Protein AF-A0A7V2PJW9-F1 (afdb_monomer_lite)

Structure (mmCIF, N/CA/C/O backbone):
data_AF-A0A7V2PJW9-F1
#
_entry.id   AF-A0A7V2PJW9-F1
#
loop_
_atom_site.group_PDB
_atom_site.id
_atom_site.type_symbol
_atom_site.label_atom_id
_atom_site.label_alt_id
_atom_site.label_comp_id
_atom_site.label_asym_id
_atom_site.label_entity_id
_atom_site.label_seq_id
_atom_site.pdbx_PDB_ins_code
_atom_site.Cartn_x
_atom_site.Cartn_y
_atom_site.Cartn_z
_atom_site.occupancy
_atom_site.B_iso_or_equiv
_atom_site.auth_seq_id
_atom_site.auth_comp_id
_atom_site.auth_asym_id
_atom_site.auth_atom_id
_atom_site.pdbx_PDB_model_num
ATOM 1 N N . GLY A 1 1 ? 16.775 6.862 -23.058 1.00 77.81 1 GLY A N 1
ATOM 2 C CA . GLY A 1 1 ? 15.485 7.083 -22.366 1.00 77.81 1 GLY A CA 1
ATOM 3 C C . GLY A 1 1 ? 14.926 5.756 -21.894 1.00 77.81 1 GLY A C 1
ATOM 4 O O . GLY A 1 1 ? 15.419 4.736 -22.362 1.00 77.81 1 GLY A O 1
ATOM 5 N N . ILE A 1 2 ? 13.919 5.757 -21.012 1.00 79.25 2 ILE A N 1
ATOM 6 C CA . ILE A 1 2 ? 13.335 4.526 -20.429 1.00 79.25 2 ILE A CA 1
ATOM 7 C C . ILE A 1 2 ? 12.967 3.495 -21.514 1.00 79.25 2 ILE A C 1
ATOM 9 O O . ILE A 1 2 ? 13.258 2.319 -21.348 1.00 79.25 2 ILE A O 1
ATOM 13 N N . ALA A 1 3 ? 12.467 3.936 -22.674 1.00 81.31 3 ALA A N 1
ATOM 14 C CA . ALA A 1 3 ? 12.141 3.057 -23.803 1.00 81.31 3 ALA A CA 1
ATOM 15 C C . ALA A 1 3 ? 13.322 2.210 -24.327 1.00 81.31 3 ALA A C 1
ATOM 17 O O . ALA A 1 3 ? 13.143 1.030 -24.602 1.00 81.31 3 ALA A O 1
ATOM 18 N N . ALA A 1 4 ? 14.530 2.776 -24.431 1.00 85.19 4 ALA A N 1
ATOM 19 C CA . ALA A 1 4 ? 15.714 2.022 -24.867 1.00 85.19 4 ALA A CA 1
ATOM 20 C C . ALA A 1 4 ? 16.166 1.018 -23.793 1.00 85.19 4 ALA A C 1
ATOM 22 O O . ALA A 1 4 ? 16.555 -0.102 -24.098 1.00 85.19 4 ALA A O 1
ATOM 23 N N . LEU A 1 5 ? 16.034 1.412 -22.525 1.00 82.00 5 LEU A N 1
ATOM 24 C CA . LEU A 1 5 ? 16.443 0.624 -21.365 1.00 82.00 5 LEU A CA 1
ATOM 25 C C . LEU A 1 5 ? 15.530 -0.597 -21.149 1.00 82.00 5 LEU A C 1
ATOM 27 O O . LEU A 1 5 ? 16.012 -1.669 -20.809 1.00 82.00 5 LEU A O 1
ATOM 31 N N . VAL A 1 6 ? 14.225 -0.453 -21.411 1.00 82.44 6 VAL A N 1
ATOM 32 C CA . VAL A 1 6 ? 13.263 -1.570 -21.428 1.00 82.44 6 VAL A CA 1
ATOM 33 C C . VAL A 1 6 ? 13.499 -2.489 -22.632 1.00 82.44 6 VAL A C 1
ATOM 35 O O . VAL A 1 6 ? 13.410 -3.703 -22.490 1.00 82.44 6 VAL A O 1
ATOM 38 N N . ASN A 1 7 ? 13.825 -1.932 -23.803 1.00 85.38 7 ASN A N 1
ATOM 39 C CA . ASN A 1 7 ? 14.010 -2.702 -25.038 1.00 85.38 7 ASN A CA 1
ATOM 40 C C . ASN A 1 7 ? 15.265 -3.596 -25.031 1.00 85.38 7 ASN A C 1
ATOM 42 O O . ASN A 1 7 ? 15.287 -4.628 -25.695 1.00 85.38 7 ASN A O 1
ATOM 46 N N . GLU A 1 8 ? 16.310 -3.206 -24.300 1.00 91.38 8 GLU A N 1
ATOM 47 C CA . GLU A 1 8 ? 17.579 -3.946 -24.218 1.00 91.38 8 GLU A CA 1
ATOM 48 C C . GLU A 1 8 ? 17.661 -4.893 -23.003 1.00 91.38 8 GLU A C 1
ATOM 50 O O . GLU A 1 8 ? 18.599 -5.685 -22.893 1.00 91.38 8 GLU A O 1
ATOM 55 N N . ALA A 1 9 ? 16.692 -4.841 -22.084 1.00 87.81 9 ALA A N 1
ATOM 56 C CA . ALA A 1 9 ? 16.692 -5.663 -20.878 1.00 87.81 9 ALA A CA 1
ATOM 57 C C . ALA A 1 9 ? 16.241 -7.108 -21.162 1.00 87.81 9 ALA A C 1
ATOM 59 O O . ALA A 1 9 ? 15.191 -7.350 -21.750 1.00 87.81 9 ALA A O 1
ATOM 60 N N . THR A 1 10 ? 16.991 -8.095 -20.660 1.00 87.31 10 THR A N 1
ATOM 61 C CA . THR A 1 10 ? 16.601 -9.521 -20.703 1.00 87.31 10 THR A CA 1
ATOM 62 C C . THR A 1 10 ? 15.517 -9.877 -19.686 1.00 87.31 10 THR A C 1
ATOM 64 O O . THR A 1 10 ? 14.808 -10.868 -19.844 1.00 87.31 10 THR A O 1
ATOM 67 N N . SER A 1 11 ? 15.381 -9.069 -18.636 1.00 80.88 11 SER A N 1
ATOM 68 C CA . SER A 1 11 ? 14.306 -9.159 -17.655 1.00 80.88 11 SER A CA 1
ATOM 69 C C . SER A 1 11 ? 13.967 -7.767 -17.150 1.00 80.88 11 SER A C 1
ATOM 71 O O . SER A 1 11 ? 14.868 -7.016 -16.773 1.00 80.88 11 SER A O 1
ATOM 73 N N .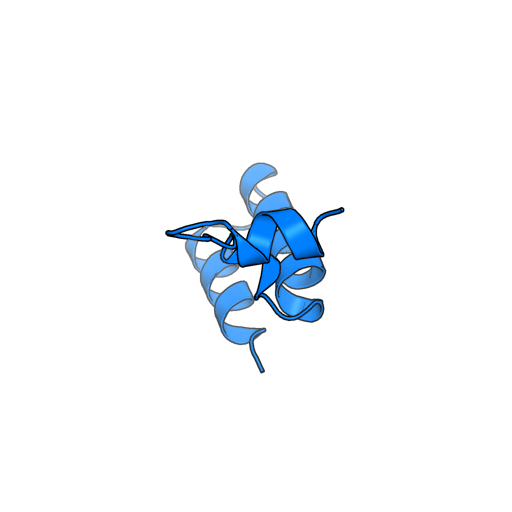 PHE A 1 12 ? 12.678 -7.458 -17.077 1.00 80.19 12 PHE A N 1
ATOM 74 C CA . PHE A 1 12 ? 12.171 -6.230 -16.484 1.00 80.19 12 PHE A CA 1
ATOM 75 C C . PHE A 1 12 ? 11.183 -6.594 -15.372 1.00 80.19 12 PHE A C 1
ATOM 77 O O . PHE A 1 12 ? 10.343 -7.474 -15.559 1.00 80.19 12 PHE A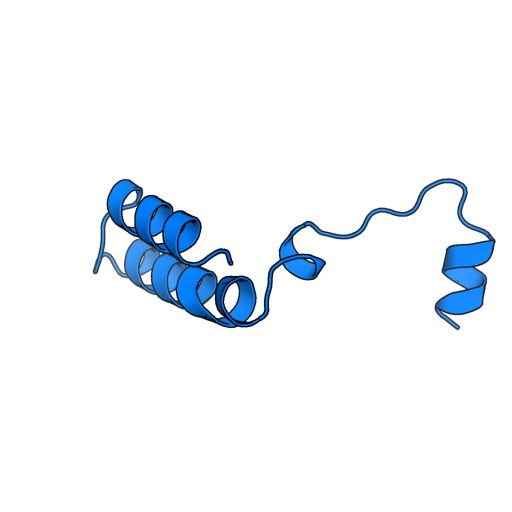 O 1
ATOM 84 N N . ARG A 1 13 ? 11.303 -5.955 -14.205 1.00 75.38 13 ARG A N 1
ATOM 85 C CA . ARG A 1 13 ? 10.370 -6.128 -13.086 1.00 75.38 13 ARG A CA 1
ATOM 86 C C . ARG A 1 13 ? 9.718 -4.789 -12.786 1.00 75.38 13 ARG A C 1
ATOM 88 O O . ARG A 1 13 ? 10.425 -3.805 -12.595 1.00 75.38 13 ARG A O 1
ATOM 95 N N . PHE A 1 14 ? 8.395 -4.791 -12.754 1.00 70.06 14 PHE A N 1
ATOM 96 C CA . PHE A 1 14 ? 7.600 -3.713 -12.181 1.00 70.06 14 PHE A CA 1
ATOM 97 C C . PHE A 1 14 ? 7.326 -4.055 -10.720 1.00 70.06 14 PHE A C 1
ATOM 99 O O . PHE A 1 14 ? 7.172 -5.239 -10.396 1.00 70.06 14 PHE A O 1
ATOM 106 N N . ASP A 1 15 ? 7.300 -3.049 -9.849 1.00 72.50 15 ASP A N 1
ATOM 107 C CA . ASP A 1 15 ? 6.773 -3.273 -8.508 1.00 72.50 15 ASP A CA 1
ATOM 108 C C . ASP A 1 15 ? 5.256 -3.482 -8.620 1.00 72.50 15 ASP A C 1
ATOM 110 O O . ASP A 1 15 ? 4.588 -2.841 -9.427 1.00 72.50 15 ASP A O 1
ATOM 114 N N . GLY A 1 16 ? 4.696 -4.398 -7.831 1.00 69.19 16 GLY A N 1
ATOM 115 C CA . GLY A 1 16 ? 3.255 -4.663 -7.839 1.00 69.19 16 GLY A CA 1
ATOM 116 C C . GLY A 1 16 ? 2.437 -3.429 -7.453 1.00 69.19 16 GLY A C 1
ATOM 117 O O . GLY A 1 16 ? 1.288 -3.302 -7.874 1.00 69.19 16 GLY A O 1
ATOM 118 N N . SER A 1 17 ? 3.046 -2.490 -6.722 1.00 69.62 17 SER A N 1
ATOM 119 C CA . SER A 1 17 ? 2.443 -1.192 -6.425 1.00 69.62 17 SER A CA 1
ATOM 120 C C . SER A 1 17 ? 2.153 -0.357 -7.678 1.00 69.62 17 SER A C 1
ATOM 122 O O . SER A 1 17 ? 1.128 0.321 -7.708 1.00 69.62 17 SER A O 1
ATOM 124 N N . ASP A 1 18 ? 2.958 -0.490 -8.742 1.00 72.12 18 ASP A N 1
ATOM 125 C CA . ASP A 1 18 ? 2.732 0.178 -10.033 1.00 72.12 18 ASP A CA 1
ATOM 126 C C . ASP A 1 18 ? 1.484 -0.355 -10.756 1.00 72.12 18 ASP A C 1
ATOM 128 O O . ASP A 1 18 ? 0.927 0.315 -11.626 1.00 72.12 18 ASP A O 1
ATOM 132 N N . LEU A 1 19 ? 1.051 -1.574 -10.423 1.00 79.38 19 LEU A N 1
ATOM 133 C CA . LEU A 1 19 ? -0.118 -2.223 -11.020 1.00 79.38 19 LEU A CA 1
ATOM 134 C C . LEU A 1 19 ? -1.402 -1.994 -10.216 1.00 79.38 19 LEU A C 1
ATOM 136 O O . LEU A 1 19 ? -2.485 -2.332 -10.699 1.00 79.38 19 LEU A O 1
ATOM 140 N N . MET A 1 20 ? -1.307 -1.439 -9.004 1.00 89.69 20 MET A N 1
ATOM 141 C CA . MET A 1 20 ? -2.488 -1.155 -8.196 1.00 89.69 20 MET A CA 1
ATOM 142 C C . MET A 1 20 ? -3.330 -0.046 -8.847 1.00 89.69 20 MET A C 1
ATOM 144 O O . MET A 1 20 ? -2.788 0.996 -9.227 1.00 89.69 20 MET A O 1
ATOM 148 N N . PRO A 1 21 ? -4.667 -0.198 -8.929 1.00 92.62 21 PRO A N 1
ATOM 149 C CA . PRO A 1 21 ? -5.548 0.907 -9.275 1.00 92.62 21 PRO A CA 1
ATOM 150 C C . PRO A 1 21 ? -5.295 2.090 -8.340 1.00 92.62 21 PRO A C 1
ATOM 152 O O . PRO A 1 21 ? -5.046 1.899 -7.149 1.00 92.62 21 PRO A O 1
ATOM 155 N N . GLY A 1 22 ? -5.411 3.321 -8.844 1.00 90.19 22 GLY A N 1
ATOM 156 C CA . GLY A 1 22 ? -5.139 4.519 -8.037 1.00 90.19 22 GLY A CA 1
ATOM 157 C C . GLY A 1 22 ? -5.953 4.578 -6.736 1.00 90.19 22 GLY A C 1
ATOM 158 O O . GLY A 1 22 ? -5.426 4.995 -5.708 1.00 90.19 22 GLY A O 1
ATOM 159 N N . GLN A 1 23 ? -7.197 4.081 -6.761 1.00 91.94 23 GLN A N 1
ATOM 160 C CA . GLN A 1 23 ? -8.066 3.970 -5.579 1.00 91.94 23 GLN A CA 1
ATOM 161 C C . GLN A 1 23 ? -7.532 3.006 -4.506 1.00 91.94 23 GLN A C 1
ATOM 163 O O . GLN A 1 23 ? -7.823 3.185 -3.326 1.00 91.94 23 GLN A O 1
ATOM 168 N N . VAL A 1 24 ? -6.735 2.015 -4.910 1.00 94.62 24 VAL A N 1
ATOM 169 C CA . VAL A 1 24 ? -6.096 1.053 -4.013 1.00 94.62 24 VAL A CA 1
ATOM 170 C C . VAL A 1 24 ? -4.750 1.606 -3.557 1.00 94.62 24 VAL A C 1
ATOM 172 O O . VAL A 1 24 ? -4.582 1.907 -2.381 1.00 94.62 24 VAL A O 1
ATOM 175 N N . GLY A 1 25 ? -3.803 1.804 -4.481 1.00 91.94 25 GLY A N 1
ATOM 176 C CA . GLY A 1 25 ? -2.407 2.104 -4.145 1.00 91.94 25 GLY A CA 1
ATOM 177 C C . GLY A 1 25 ? -2.217 3.450 -3.442 1.00 91.94 25 GLY A C 1
ATOM 178 O O . GLY A 1 25 ? -1.576 3.517 -2.396 1.00 91.94 25 GLY A O 1
ATOM 179 N N . ALA A 1 26 ? -2.814 4.517 -3.984 1.00 91.62 26 ALA A N 1
ATOM 180 C CA . ALA A 1 26 ? -2.768 5.852 -3.380 1.00 91.62 26 ALA A CA 1
ATOM 181 C C . ALA A 1 26 ? -3.943 6.124 -2.421 1.00 91.62 26 ALA A C 1
ATOM 183 O O . ALA A 1 26 ? -3.952 7.155 -1.750 1.00 91.62 26 ALA A O 1
ATOM 184 N N . GLY A 1 27 ? -4.936 5.229 -2.380 1.00 93.56 27 GLY A N 1
ATOM 185 C CA . GLY A 1 27 ? -6.123 5.339 -1.538 1.00 93.56 27 GLY A CA 1
ATOM 186 C C . GLY A 1 27 ? -6.077 4.365 -0.368 1.00 93.56 27 GLY A C 1
ATOM 187 O O . GLY A 1 27 ? -5.331 4.583 0.588 1.00 93.56 27 GLY A O 1
ATOM 188 N N . SER A 1 28 ? -6.881 3.300 -0.439 1.00 96.06 28 SER A N 1
ATOM 189 C CA . SER A 1 28 ? -7.112 2.387 0.692 1.00 96.06 28 SER A CA 1
ATOM 190 C C . SER A 1 28 ? -5.822 1.826 1.290 1.00 96.06 28 SER A C 1
ATOM 192 O O . SER A 1 28 ? -5.717 1.721 2.506 1.00 96.06 28 SER A O 1
ATOM 194 N N . PHE A 1 29 ? -4.821 1.512 0.461 1.00 94.88 29 PHE A N 1
ATOM 195 C CA . PHE A 1 29 ? -3.539 0.992 0.928 1.00 94.88 29 PHE A CA 1
ATOM 196 C C . PHE A 1 29 ? -2.786 2.013 1.787 1.00 94.88 29 PHE A C 1
ATOM 198 O O . PHE A 1 29 ? -2.366 1.700 2.900 1.00 94.88 29 PHE A O 1
ATOM 205 N N . TRP A 1 30 ? -2.637 3.247 1.298 1.00 94.38 30 TRP A N 1
ATOM 206 C CA . TRP A 1 30 ? -1.905 4.291 2.015 1.00 94.38 30 TRP A CA 1
ATOM 207 C C . TRP A 1 30 ? -2.596 4.688 3.324 1.00 94.38 30 TRP A C 1
ATOM 209 O O . TRP A 1 30 ? -1.942 4.803 4.366 1.00 94.38 30 TRP A O 1
ATOM 219 N N . THR A 1 31 ? -3.919 4.863 3.284 1.00 96.19 31 THR A N 1
ATOM 220 C CA . THR A 1 31 ? -4.716 5.179 4.475 1.00 96.19 31 THR A CA 1
ATOM 221 C C . THR A 1 31 ? -4.659 4.040 5.483 1.00 96.19 31 THR A C 1
ATOM 223 O O . THR A 1 31 ? -4.234 4.261 6.613 1.00 96.19 31 THR A O 1
ATOM 226 N N . GLY A 1 32 ? -4.968 2.812 5.061 1.00 96.94 32 GLY A N 1
ATOM 227 C CA . GLY A 1 32 ? -4.980 1.654 5.948 1.00 96.94 32 GLY A CA 1
ATOM 228 C C . GLY A 1 32 ? -3.626 1.404 6.611 1.00 96.94 32 GLY A C 1
ATOM 229 O O . GLY A 1 32 ? -3.554 1.128 7.806 1.00 96.94 32 GLY A O 1
ATOM 230 N N . MET A 1 33 ? -2.519 1.582 5.882 1.00 97.00 33 MET A N 1
ATOM 231 C CA . MET A 1 33 ? -1.192 1.411 6.477 1.00 97.00 33 MET A CA 1
ATOM 232 C C . MET A 1 33 ? -0.806 2.525 7.446 1.00 97.00 33 MET A C 1
ATOM 234 O O . MET A 1 33 ? -0.137 2.255 8.446 1.00 97.00 33 MET A O 1
ATOM 238 N N . THR A 1 34 ? -1.274 3.749 7.205 1.00 97.19 34 THR A N 1
ATOM 239 C CA . THR A 1 34 ? -1.141 4.849 8.168 1.00 97.19 34 THR A CA 1
ATOM 240 C C . THR A 1 34 ? -1.926 4.554 9.449 1.00 97.19 34 THR A C 1
ATOM 242 O O . THR A 1 34 ? -1.403 4.734 10.553 1.00 97.19 34 THR A O 1
ATOM 245 N N . ASP A 1 35 ? -3.148 4.041 9.316 1.00 97.69 35 ASP A N 1
ATOM 246 C CA . ASP A 1 35 ? -4.025 3.705 10.439 1.00 97.69 35 ASP A CA 1
ATOM 247 C C . ASP A 1 35 ? -3.476 2.535 11.265 1.00 97.69 35 ASP A C 1
ATOM 249 O O . ASP A 1 35 ? -3.461 2.599 12.494 1.00 97.69 35 ASP A O 1
ATOM 253 N N . TYR A 1 36 ? -2.919 1.510 10.613 1.00 97.69 36 TYR A N 1
ATOM 254 C CA . TYR A 1 36 ? -2.243 0.411 11.303 1.00 97.69 36 TYR A CA 1
ATOM 255 C C . TYR A 1 36 ? -1.025 0.888 12.106 1.00 97.69 36 TYR A C 1
ATOM 257 O O . TYR A 1 36 ? -0.898 0.592 13.294 1.00 97.69 36 TYR A O 1
ATOM 265 N N . VAL A 1 37 ? -0.127 1.664 11.485 1.00 97.75 37 VAL A N 1
ATOM 266 C CA . VAL A 1 37 ? 1.107 2.134 12.146 1.00 97.75 37 VAL A CA 1
ATOM 267 C C . VAL A 1 37 ? 0.807 3.117 13.280 1.00 97.75 37 VAL A C 1
ATOM 269 O O . VAL A 1 37 ? 1.526 3.142 14.279 1.00 97.75 37 VAL A O 1
ATOM 272 N N . SER A 1 38 ? -0.254 3.915 13.151 1.00 97.62 38 SER A N 1
ATOM 273 C CA . SER A 1 38 ? -0.710 4.824 14.209 1.00 97.62 38 SER A CA 1
ATOM 274 C C . SER A 1 38 ? -1.524 4.133 15.311 1.00 97.62 38 SER A C 1
ATOM 276 O O . SER A 1 38 ? -1.794 4.756 16.339 1.00 97.62 38 SER A O 1
ATOM 278 N N . GLY A 1 39 ? -1.876 2.854 15.138 1.00 96.88 39 GLY A N 1
ATOM 279 C CA . GLY A 1 39 ? -2.667 2.074 16.091 1.00 96.88 39 GLY A CA 1
ATOM 280 C C . GLY A 1 39 ? -4.161 2.409 16.090 1.00 96.88 39 GLY A C 1
ATOM 281 O O . GLY A 1 39 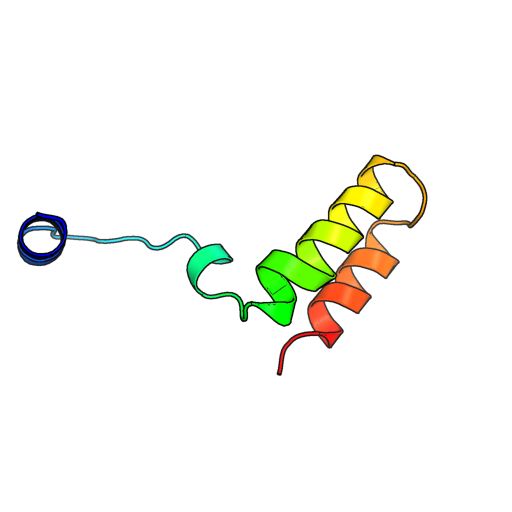? -4.851 2.087 17.055 1.00 96.88 39 GLY A O 1
ATOM 282 N N . VAL A 1 40 ? -4.654 3.070 15.040 1.00 97.81 40 VAL A N 1
ATOM 283 C CA . VAL A 1 40 ? -6.078 3.384 14.836 1.00 97.81 40 VAL A CA 1
ATOM 284 C C . VAL A 1 40 ? -6.869 2.128 14.465 1.00 97.81 40 VAL A C 1
ATOM 286 O O . VAL A 1 40 ? -7.992 1.964 14.939 1.00 97.81 40 VAL A O 1
ATOM 289 N N . SER A 1 41 ? -6.261 1.229 13.686 1.00 96.94 41 SER A N 1
ATOM 290 C CA . SER A 1 41 ? -6.869 -0.025 13.225 1.00 96.94 41 SER A CA 1
ATOM 291 C C . SER A 1 41 ? -5.901 -1.200 13.371 1.00 96.94 41 SER A C 1
ATOM 293 O O . SER A 1 41 ? -4.682 -1.026 13.338 1.00 96.94 41 SER A O 1
ATOM 295 N N . ASP A 1 42 ? -6.430 -2.412 13.537 1.00 97.94 42 ASP A N 1
ATOM 296 C CA . ASP A 1 42 ? -5.625 -3.633 13.531 1.00 97.94 42 ASP A CA 1
ATOM 297 C C . ASP A 1 42 ? -5.293 -4.093 12.102 1.00 97.94 42 ASP A C 1
ATOM 299 O O . ASP A 1 42 ? -5.916 -3.677 11.122 1.00 97.94 42 ASP A O 1
ATOM 303 N N . LEU A 1 43 ? -4.282 -4.958 11.992 1.00 97.50 43 LEU A N 1
ATOM 304 C CA . LEU A 1 43 ? -3.776 -5.418 10.702 1.00 97.50 43 LEU A CA 1
ATO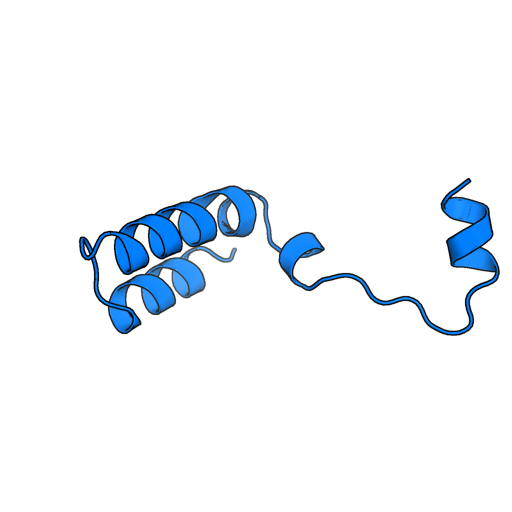M 305 C C . LEU A 1 43 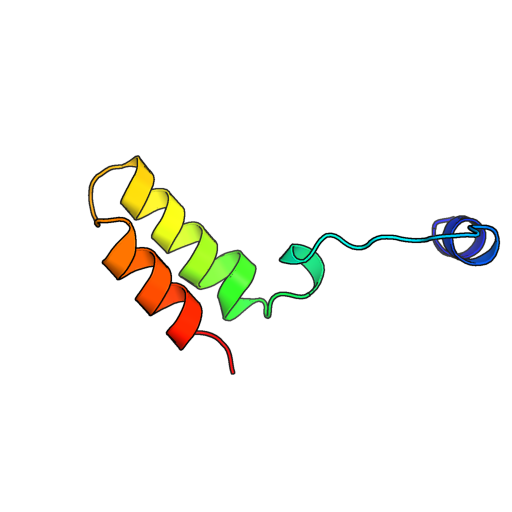? -4.833 -6.176 9.890 1.00 97.50 43 LEU A C 1
ATOM 307 O O . LEU A 1 43 ? -4.909 -5.977 8.680 1.00 97.50 43 LEU A O 1
ATOM 311 N N . ASP A 1 44 ? -5.636 -7.029 10.528 1.00 98.19 44 ASP A N 1
ATOM 312 C CA . ASP A 1 44 ? -6.587 -7.890 9.822 1.00 98.19 44 ASP A CA 1
ATOM 313 C C . ASP A 1 44 ? -7.716 -7.054 9.209 1.00 98.19 44 ASP A C 1
ATOM 315 O O . ASP A 1 44 ? -8.072 -7.249 8.044 1.00 98.19 44 ASP A O 1
ATOM 319 N N . THR A 1 45 ? -8.219 -6.069 9.959 1.00 97.81 45 THR A N 1
ATOM 320 C CA . THR A 1 45 ? -9.209 -5.102 9.467 1.00 97.81 45 THR A CA 1
ATOM 321 C C . THR A 1 45 ? -8.669 -4.317 8.272 1.00 97.81 45 THR A C 1
ATOM 323 O O . THR A 1 45 ? -9.307 -4.274 7.221 1.00 97.81 45 THR A O 1
ATOM 326 N N . VAL A 1 46 ? -7.460 -3.757 8.390 1.00 97.75 46 VAL A N 1
ATOM 327 C CA . VAL A 1 46 ? -6.834 -2.970 7.316 1.00 97.75 46 VAL A CA 1
ATOM 328 C C . VAL A 1 46 ? -6.649 -3.792 6.041 1.00 97.75 46 VAL A C 1
ATOM 330 O O . VAL A 1 46 ? -6.934 -3.313 4.943 1.00 97.75 46 VAL A O 1
ATOM 333 N N . LEU A 1 47 ? -6.185 -5.038 6.160 1.00 96.75 47 LEU A N 1
ATOM 334 C CA . LEU A 1 47 ? -5.980 -5.901 4.997 1.00 96.75 47 LEU A CA 1
ATOM 335 C C . LEU A 1 47 ? -7.302 -6.254 4.307 1.00 96.75 47 LEU A C 1
ATOM 337 O O . LEU A 1 47 ? -7.357 -6.231 3.078 1.00 96.75 47 LEU A O 1
ATOM 341 N N . ALA A 1 48 ? -8.363 -6.527 5.071 1.00 97.69 48 ALA A N 1
ATOM 342 C CA . ALA A 1 48 ? -9.684 -6.807 4.513 1.00 97.69 48 ALA A CA 1
ATOM 343 C C . ALA A 1 48 ? -10.263 -5.601 3.751 1.00 97.69 48 ALA A C 1
ATOM 345 O O . ALA A 1 48 ? -10.854 -5.764 2.685 1.00 97.69 48 ALA A O 1
ATOM 346 N N . GLU A 1 49 ? -10.068 -4.385 4.264 1.00 96.56 49 GLU A N 1
ATOM 347 C CA . GLU A 1 49 ? -10.521 -3.152 3.610 1.00 96.56 49 GLU A CA 1
ATOM 348 C C . GLU A 1 49 ? -9.748 -2.848 2.321 1.00 96.56 49 GLU A C 1
ATOM 350 O O . GLU A 1 49 ? -10.338 -2.406 1.333 1.00 96.56 49 GLU A O 1
ATOM 355 N N . ILE A 1 50 ? -8.436 -3.101 2.308 1.00 95.75 50 ILE A N 1
ATOM 356 C CA . ILE A 1 50 ? -7.611 -2.957 1.104 1.00 95.75 50 ILE A CA 1
ATOM 357 C C . ILE A 1 50 ? -8.012 -3.987 0.047 1.00 95.75 50 ILE A C 1
ATOM 359 O O . ILE A 1 50 ? -8.105 -3.633 -1.123 1.00 95.75 50 ILE A O 1
ATOM 363 N N . ASP A 1 51 ? -8.256 -5.241 0.430 1.00 94.56 51 ASP A N 1
ATOM 364 C CA . ASP A 1 51 ? -8.681 -6.292 -0.503 1.00 94.56 51 ASP A CA 1
ATOM 365 C C . ASP A 1 51 ? -10.045 -5.964 -1.133 1.00 94.56 51 ASP A C 1
ATOM 367 O O . ASP A 1 51 ? -10.225 -6.059 -2.346 1.00 94.56 51 ASP A O 1
ATOM 371 N N . ALA A 1 52 ? -10.981 -5.4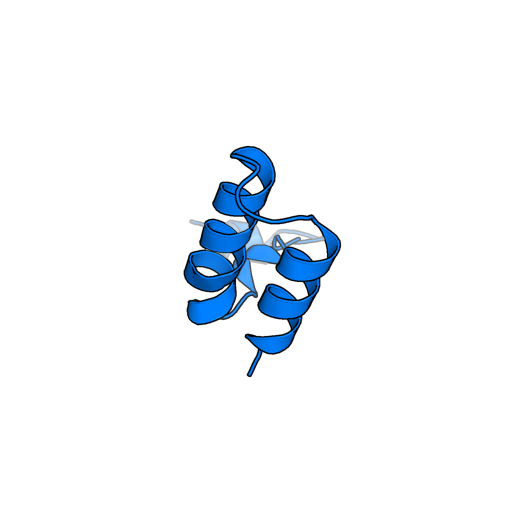49 -0.331 1.00 96.19 52 ALA A N 1
ATOM 372 C CA . ALA A 1 52 ? -12.313 -5.062 -0.790 1.00 96.19 52 ALA A CA 1
ATOM 373 C C . ALA A 1 52 ? -12.344 -3.826 -1.713 1.00 96.19 52 ALA A C 1
ATOM 375 O O . ALA A 1 52 ? -13.374 -3.560 -2.333 1.00 96.19 52 ALA A O 1
ATOM 376 N N . SER A 1 53 ? -11.262 -3.045 -1.797 1.00 94.06 53 SER A N 1
ATOM 377 C CA . SER A 1 53 ? -11.212 -1.819 -2.610 1.00 94.06 53 SER A CA 1
ATOM 378 C C . SER A 1 53 ? -10.759 -2.052 -4.059 1.00 94.06 53 SER A C 1
ATOM 380 O O . SER A 1 53 ? -10.783 -1.124 -4.882 1.00 94.06 53 SER A O 1
ATOM 382 N N . TRP A 1 54 ? -10.358 -3.282 -4.390 1.00 91.25 54 TRP A N 1
ATOM 383 C CA . TRP A 1 54 ? -10.037 -3.678 -5.755 1.00 91.25 54 TRP A CA 1
ATOM 384 C C . TRP A 1 54 ? -11.311 -3.765 -6.622 1.00 91.25 54 TRP A C 1
ATOM 386 O O . TRP A 1 54 ? -12.319 -4.302 -6.163 1.00 91.25 54 TRP A O 1
ATOM 396 N N . PRO A 1 55 ? -11.295 -3.217 -7.856 1.00 83.56 55 PRO A N 1
ATOM 397 C CA . PRO A 1 55 ? -12.410 -3.303 -8.799 1.00 83.56 55 PRO A CA 1
ATOM 398 C C . PRO A 1 55 ? -12.520 -4.667 -9.495 1.00 83.56 55 PRO A C 1
ATOM 400 O O . PRO A 1 55 ? -11.477 -5.338 -9.675 1.00 83.56 55 PRO A O 1
#

Radius of gyration: 15.68 Å; chains: 1; bounding box: 30×17×41 Å

Foldseek 3Di:
DVVVVVVPDPDDDDDVLVVADCCQNVNLVVVLVVCCVVVVDPPVVSVVSSVVRGD

Sequence (55 aa):
GIAALVNEATSFRFDGSDLMPGQVGAGSFWTGMTDYVSGVSDLDTVLAEIDASWP

pLDDT: mean 89.74, std 8.75, range [69.19, 98.19]

Secondary structure (DSSP, 8-state):
-HHHHHHS-S-----GGGGS-HHIIIIIHHHHHHHHHHTSS-HHHHHHHHHHT--